Protein AF-A0A2S7KDH0-F1 (afdb_monomer)

Mean predicted aligned error: 4.47 Å

Radius of gyration: 14.48 Å; Cα contacts (8 Å, |Δi|>4): 94; chains: 1; bounding box: 31×35×29 Å

InterPro domains:
  IPR028912 Tox-MPTase4 domain [PF15640] (21-101)

Structure (mmCIF, N/CA/C/O backbone):
data_AF-A0A2S7KDH0-F1
#
_entry.id   AF-A0A2S7KDH0-F1
#
loop_
_atom_site.group_PDB
_atom_site.id
_atom_site.type_symbol
_atom_site.label_atom_id
_atom_site.label_alt_id
_atom_site.label_comp_id
_atom_site.label_asym_id
_atom_site.label_entity_id
_atom_site.label_seq_id
_atom_site.pdbx_PDB_ins_code
_atom_site.Cartn_x
_atom_site.Cartn_y
_atom_site.Cartn_z
_atom_site.occupancy
_atom_site.B_iso_or_equiv
_atom_site.auth_seq_id
_atom_site.auth_comp_id
_atom_site.auth_asym_id
_atom_site.auth_atom_id
_atom_site.pdbx_PDB_model_num
ATOM 1 N N . MET A 1 1 ? 9.395 8.521 -15.029 1.00 44.84 1 MET A N 1
ATOM 2 C CA . MET A 1 1 ? 9.442 7.946 -13.669 1.00 44.84 1 MET A CA 1
ATOM 3 C C . MET A 1 1 ? 9.894 9.068 -12.773 1.00 44.84 1 MET A C 1
ATOM 5 O O . MET A 1 1 ? 11.055 9.453 -12.849 1.00 44.84 1 MET A O 1
ATOM 9 N N . ASP A 1 2 ? 8.962 9.676 -12.052 1.00 53.72 2 ASP A N 1
ATOM 10 C CA . ASP A 1 2 ? 9.211 10.978 -11.443 1.00 53.72 2 ASP A CA 1
ATOM 11 C C . ASP A 1 2 ? 9.954 10.796 -10.122 1.00 53.72 2 ASP A C 1
ATOM 13 O O . ASP A 1 2 ? 9.373 10.560 -9.069 1.00 53.72 2 ASP A O 1
ATOM 17 N N . GLN A 1 3 ? 11.279 10.874 -10.200 1.00 66.06 3 GLN A N 1
ATOM 18 C CA . GLN A 1 3 ? 12.112 11.151 -9.041 1.00 66.06 3 GLN A CA 1
ATOM 19 C C . GLN A 1 3 ? 11.777 12.579 -8.592 1.00 66.06 3 GLN A C 1
ATOM 21 O O . GLN A 1 3 ? 12.073 13.530 -9.317 1.00 66.06 3 GLN A O 1
ATOM 26 N N . PHE A 1 4 ? 11.117 12.738 -7.440 1.00 75.75 4 PHE A N 1
ATOM 27 C CA . PHE A 1 4 ? 10.865 14.065 -6.872 1.00 75.75 4 PHE A CA 1
ATOM 28 C C . PHE A 1 4 ? 12.199 14.804 -6.717 1.00 75.75 4 PHE A C 1
ATOM 30 O O . PHE A 1 4 ? 13.111 14.310 -6.054 1.00 75.75 4 PHE A O 1
ATOM 37 N N . LYS A 1 5 ? 12.327 15.987 -7.320 1.00 81.19 5 LYS A N 1
ATOM 38 C CA . LYS A 1 5 ? 13.576 16.767 -7.329 1.00 81.19 5 LYS A CA 1
ATOM 39 C C . LYS A 1 5 ? 13.762 17.578 -6.052 1.00 81.19 5 LYS A C 1
ATOM 41 O O . LYS A 1 5 ? 14.847 18.095 -5.796 1.00 81.19 5 LYS A O 1
ATOM 46 N N . SER A 1 6 ? 12.707 17.716 -5.250 1.00 83.81 6 SER A N 1
ATOM 47 C CA . SER A 1 6 ? 12.752 18.398 -3.961 1.00 83.81 6 SER A CA 1
ATOM 48 C C . SER A 1 6 ? 11.696 17.869 -2.990 1.00 83.81 6 SER A C 1
ATOM 50 O O . SER A 1 6 ? 10.672 17.309 -3.384 1.00 83.81 6 SER A O 1
ATOM 52 N N . PHE A 1 7 ? 11.906 18.134 -1.699 1.00 79.88 7 PHE A N 1
ATOM 53 C CA . PHE A 1 7 ? 10.895 17.895 -0.667 1.00 79.88 7 PHE A CA 1
ATOM 54 C C . PHE A 1 7 ? 9.590 18.665 -0.943 1.00 79.88 7 PHE A C 1
ATOM 56 O O . PHE A 1 7 ? 8.504 18.161 -0.670 1.00 79.88 7 PHE A O 1
ATOM 63 N N . GLY A 1 8 ? 9.680 19.862 -1.534 1.00 83.94 8 GLY A N 1
ATOM 64 C CA . GLY A 1 8 ? 8.510 20.663 -1.905 1.00 83.94 8 GLY A CA 1
ATOM 65 C C . GLY A 1 8 ? 7.626 19.978 -2.950 1.00 83.94 8 GLY A C 1
ATOM 66 O O . GLY A 1 8 ? 6.407 19.952 -2.788 1.00 83.94 8 GLY A O 1
ATOM 67 N N . GLU A 1 9 ? 8.230 19.366 -3.973 1.00 84.94 9 GLU A N 1
ATOM 68 C CA . GLU A 1 9 ? 7.503 18.602 -4.999 1.00 84.94 9 GLU A CA 1
ATOM 69 C C . GLU A 1 9 ? 6.801 17.379 -4.406 1.00 84.94 9 GLU A C 1
ATOM 71 O O . GLU A 1 9 ? 5.625 17.149 -4.689 1.00 84.94 9 GLU A O 1
ATOM 76 N N . LEU A 1 10 ? 7.489 16.641 -3.529 1.00 82.50 10 LEU A N 1
ATOM 77 C CA . LEU A 1 10 ? 6.900 15.508 -2.819 1.00 82.50 10 LEU A CA 1
ATOM 78 C C . LEU A 1 10 ? 5.677 15.937 -1.994 1.00 82.50 10 LEU A C 1
ATOM 80 O O . LEU A 1 10 ? 4.613 15.324 -2.081 1.00 82.50 10 LEU A O 1
ATOM 84 N N . ILE A 1 11 ? 5.804 17.005 -1.200 1.00 81.44 11 ILE A N 1
ATOM 85 C CA . ILE A 1 11 ? 4.706 17.494 -0.357 1.00 81.44 11 ILE A CA 1
ATOM 86 C C . ILE A 1 11 ? 3.531 17.990 -1.199 1.00 81.44 11 ILE A C 1
ATOM 88 O O . ILE A 1 11 ? 2.380 17.728 -0.841 1.00 81.44 11 ILE A O 1
ATOM 92 N N . LEU A 1 12 ? 3.798 18.685 -2.308 1.00 82.56 12 LEU A N 1
ATOM 93 C CA . LEU A 1 12 ? 2.754 19.123 -3.228 1.00 82.56 12 LEU A CA 1
ATOM 94 C C . LEU A 1 12 ? 1.992 17.914 -3.773 1.00 82.56 12 LEU A C 1
ATOM 96 O O . LEU A 1 12 ? 0.776 17.857 -3.625 1.00 82.56 12 LEU A O 1
ATOM 100 N N . PHE A 1 13 ? 2.703 16.918 -4.300 1.00 82.00 13 PHE A N 1
ATOM 101 C CA . PHE A 1 13 ? 2.116 15.692 -4.834 1.00 82.00 13 PHE A CA 1
ATOM 102 C C . PHE A 1 13 ? 1.274 14.924 -3.798 1.00 82.00 13 PHE A C 1
ATOM 104 O O . PHE A 1 13 ? 0.155 14.493 -4.092 1.00 82.00 13 PHE A O 1
ATOM 111 N N . MET A 1 14 ? 1.766 14.795 -2.562 1.00 80.12 14 MET A N 1
ATOM 112 C CA . MET A 1 14 ? 1.023 14.143 -1.477 1.00 80.12 14 MET A CA 1
ATOM 113 C C . MET A 1 14 ? -0.304 14.860 -1.183 1.00 80.12 14 MET A C 1
ATOM 115 O O . MET A 1 14 ? -1.319 14.201 -0.950 1.00 80.12 14 MET A O 1
ATOM 119 N N . LYS A 1 15 ? -0.318 16.200 -1.243 1.00 79.06 15 LYS A N 1
ATOM 120 C CA . LYS A 1 15 ? -1.490 17.038 -0.935 1.00 79.06 15 LYS A CA 1
ATOM 121 C C . LYS A 1 15 ? -2.479 17.201 -2.091 1.00 79.06 15 LYS A C 1
ATOM 123 O O . LYS A 1 15 ? -3.668 17.334 -1.827 1.00 79.06 15 LYS A O 1
ATOM 128 N N . THR A 1 16 ? -2.010 17.241 -3.338 1.00 78.94 16 THR A N 1
ATOM 129 C CA . THR A 1 16 ? -2.843 17.562 -4.516 1.00 78.94 16 THR A CA 1
ATOM 130 C C . THR A 1 16 ? -3.365 16.338 -5.260 1.00 78.94 16 THR A C 1
ATOM 132 O O . THR A 1 16 ? -4.131 16.473 -6.213 1.00 78.94 16 THR A O 1
ATOM 135 N N . SER A 1 17 ? -2.984 15.134 -4.833 1.00 71.12 17 SER A N 1
ATOM 136 C CA . SER A 1 17 ? -3.593 13.896 -5.320 1.00 71.12 17 SER A CA 1
ATOM 137 C C . SER A 1 17 ? -5.119 13.899 -5.104 1.00 71.12 17 SER A C 1
ATOM 139 O O . SER A 1 17 ? -5.611 14.366 -4.078 1.00 71.12 17 SER A O 1
ATOM 141 N N . LYS A 1 18 ? -5.883 13.370 -6.081 1.00 65.38 18 LYS A N 1
ATOM 142 C CA . LYS A 1 18 ? -7.369 13.356 -6.088 1.00 65.38 18 LYS A CA 1
ATOM 143 C C . LYS A 1 18 ? -7.969 12.852 -4.768 1.00 65.38 18 LYS A C 1
ATOM 145 O O . LYS A 1 18 ? -9.017 13.321 -4.336 1.00 65.38 18 LYS A O 1
ATOM 150 N N . THR A 1 19 ? -7.286 11.910 -4.128 1.00 65.44 19 THR A N 1
ATOM 151 C CA . THR A 1 19 ? -7.467 11.586 -2.716 1.00 65.44 19 THR A CA 1
ATOM 152 C C . THR A 1 19 ? -6.125 11.824 -2.038 1.00 65.44 19 THR A C 1
ATOM 154 O O . THR A 1 19 ? -5.169 11.154 -2.441 1.00 65.44 19 THR A O 1
ATOM 157 N N . PRO A 1 20 ? -6.039 12.736 -1.050 1.00 70.38 20 PRO A N 1
ATOM 158 C CA . PRO A 1 20 ? -4.798 12.998 -0.339 1.00 70.38 20 PRO A CA 1
ATOM 159 C C . PRO A 1 20 ? -4.166 11.698 0.144 1.00 70.38 20 PRO A C 1
ATOM 161 O O . PRO A 1 20 ? -4.824 10.866 0.776 1.00 70.38 20 PRO A O 1
ATOM 164 N N . LYS A 1 21 ? -2.887 11.512 -0.173 1.00 75.75 21 LYS A N 1
ATOM 165 C CA . LYS A 1 21 ? -2.161 10.304 0.212 1.00 75.75 21 LYS A CA 1
ATOM 166 C C . LYS A 1 21 ? -1.887 10.325 1.712 1.00 75.75 21 LYS A C 1
ATOM 168 O O . LYS A 1 21 ? -1.298 11.270 2.234 1.00 75.75 21 LYS A O 1
ATOM 173 N N . VAL A 1 22 ? -2.304 9.265 2.398 1.00 83.69 22 VAL A N 1
ATOM 174 C CA . VAL A 1 22 ? -2.034 9.061 3.832 1.00 83.69 22 VAL A CA 1
ATOM 175 C C . VAL A 1 22 ? -0.704 8.337 4.081 1.00 83.69 22 VAL A C 1
ATOM 177 O O . VAL A 1 22 ? -0.125 8.494 5.153 1.00 83.69 22 VAL A O 1
ATOM 180 N N . GLY A 1 23 ? -0.192 7.642 3.061 1.00 89.50 23 GLY A N 1
ATOM 181 C CA . GLY A 1 23 ? 1.117 6.996 2.986 1.00 89.50 23 GLY A CA 1
ATOM 182 C C . GLY A 1 23 ? 1.546 6.816 1.522 1.00 89.50 23 GLY A C 1
ATOM 183 O O . GLY A 1 23 ? 0.756 7.067 0.600 1.00 89.50 23 GLY A O 1
ATOM 184 N N . MET A 1 24 ? 2.818 6.475 1.305 1.00 90.69 24 MET A N 1
ATOM 185 C CA . MET A 1 24 ? 3.338 6.059 0.002 1.00 90.69 24 MET A CA 1
ATOM 186 C C . MET A 1 24 ? 4.631 5.248 0.131 1.00 90.69 24 MET A C 1
ATOM 188 O O . MET A 1 24 ? 5.599 5.722 0.719 1.00 90.69 24 MET A O 1
ATOM 192 N N . PHE A 1 25 ? 4.704 4.115 -0.559 1.00 93.56 25 PHE A N 1
ATOM 193 C CA . PHE A 1 25 ? 5.951 3.516 -1.022 1.00 93.56 25 PHE A CA 1
ATOM 194 C C . PHE A 1 25 ? 6.268 3.940 -2.463 1.00 93.56 25 PHE A C 1
ATOM 196 O O . PHE A 1 25 ? 5.451 3.781 -3.376 1.00 93.56 25 PHE A O 1
ATOM 203 N N . HIS A 1 26 ? 7.475 4.456 -2.687 1.00 89.38 26 HIS A N 1
ATOM 204 C CA . HIS A 1 26 ? 7.960 4.855 -4.003 1.00 89.38 26 HIS A CA 1
ATOM 205 C C . HIS A 1 26 ? 9.065 3.908 -4.486 1.00 89.38 26 HIS A C 1
ATOM 207 O O . HIS A 1 26 ? 10.215 4.027 -4.076 1.00 89.38 26 HIS A O 1
ATOM 213 N N . ALA A 1 27 ? 8.730 2.990 -5.399 1.00 88.56 27 ALA A N 1
ATOM 214 C CA . ALA A 1 27 ? 9.646 1.940 -5.861 1.00 88.56 27 ALA A CA 1
ATOM 215 C C . ALA A 1 27 ? 10.940 2.476 -6.503 1.00 88.56 27 ALA A C 1
ATOM 217 O O . ALA A 1 27 ? 12.005 1.914 -6.283 1.00 88.56 27 ALA A O 1
ATOM 218 N N . GLY A 1 28 ? 10.871 3.588 -7.246 1.00 85.62 28 GLY A N 1
ATOM 219 C CA . GLY A 1 28 ? 12.044 4.150 -7.927 1.00 85.62 28 GLY A CA 1
ATOM 220 C C . GLY A 1 28 ? 13.075 4.787 -6.988 1.00 85.62 28 GLY A C 1
ATOM 221 O O . GLY A 1 28 ? 14.232 4.929 -7.363 1.00 85.62 28 GLY A O 1
ATOM 222 N N . THR A 1 29 ? 12.671 5.177 -5.776 1.00 85.44 29 THR A N 1
ATOM 223 C CA . THR A 1 29 ? 13.586 5.695 -4.738 1.00 85.44 29 THR A CA 1
ATOM 224 C C . THR A 1 29 ? 13.693 4.760 -3.537 1.00 85.44 29 THR A C 1
ATOM 226 O O . THR A 1 29 ? 14.474 5.030 -2.631 1.00 85.44 29 THR A O 1
ATOM 229 N N . GLN A 1 30 ? 12.910 3.677 -3.523 1.00 88.62 30 GLN A N 1
ATOM 230 C CA . GLN A 1 30 ? 12.769 2.717 -2.426 1.00 88.62 30 GLN A CA 1
ATOM 231 C C . GLN A 1 30 ? 12.446 3.383 -1.079 1.00 88.62 30 GLN A C 1
ATOM 233 O O . GLN A 1 30 ? 12.867 2.938 -0.016 1.00 88.62 30 GLN A O 1
ATOM 238 N N . GLN A 1 31 ? 11.686 4.479 -1.121 1.00 89.94 31 GLN A N 1
ATOM 239 C CA . GLN A 1 31 ? 11.328 5.253 0.062 1.00 89.94 31 GLN A CA 1
ATOM 240 C C . GLN A 1 31 ? 9.897 4.969 0.492 1.00 89.94 31 GLN A C 1
ATOM 242 O O . GLN A 1 31 ? 8.980 4.951 -0.330 1.00 89.94 31 GLN A O 1
ATOM 247 N N . MET A 1 32 ? 9.714 4.828 1.801 1.00 91.31 32 MET A N 1
ATOM 248 C CA . MET A 1 32 ? 8.412 4.865 2.451 1.00 91.31 32 MET A CA 1
ATOM 249 C C . MET A 1 32 ? 8.194 6.249 3.067 1.00 91.31 32 MET A C 1
ATOM 251 O O . MET A 1 32 ? 9.055 6.776 3.769 1.00 91.31 32 MET A O 1
ATOM 255 N N . ILE A 1 33 ? 7.038 6.840 2.792 1.00 90.31 33 ILE A N 1
ATOM 256 C CA . ILE A 1 33 ? 6.688 8.214 3.137 1.00 90.31 33 ILE A CA 1
ATOM 257 C C . ILE A 1 33 ? 5.395 8.157 3.934 1.00 90.31 33 ILE A C 1
ATOM 259 O O . ILE A 1 33 ? 4.343 7.799 3.406 1.00 90.31 33 ILE A O 1
ATOM 263 N N . LEU A 1 34 ? 5.480 8.507 5.213 1.00 90.31 34 LEU A N 1
ATOM 264 C CA . LEU A 1 34 ? 4.360 8.469 6.147 1.00 90.31 34 LEU A CA 1
ATOM 265 C C . LEU A 1 34 ? 4.059 9.878 6.649 1.00 90.31 34 LEU A C 1
ATOM 267 O O . LEU A 1 34 ? 4.963 10.697 6.835 1.00 90.31 34 LEU A O 1
ATOM 271 N N . ASN A 1 35 ? 2.782 10.173 6.875 1.00 85.38 35 ASN A N 1
ATOM 272 C CA . ASN A 1 35 ? 2.401 11.424 7.517 1.00 85.38 35 ASN A CA 1
ATOM 273 C C . ASN A 1 35 ? 2.632 11.350 9.045 1.00 85.38 35 ASN A C 1
ATOM 275 O O . ASN A 1 35 ? 2.761 10.273 9.624 1.00 85.38 35 ASN A O 1
ATOM 279 N N . LYS A 1 36 ? 2.667 12.507 9.722 1.00 86.00 36 LYS A N 1
ATOM 280 C CA . LYS A 1 36 ? 2.878 12.579 11.183 1.00 86.00 36 LYS A CA 1
ATOM 281 C C . LYS A 1 36 ? 1.817 11.810 11.989 1.00 86.00 36 LYS A C 1
ATOM 283 O O . LYS A 1 36 ? 2.109 11.348 13.084 1.00 86.00 36 LYS A O 1
ATOM 288 N N . ASN A 1 37 ? 0.603 11.693 11.457 1.00 87.06 37 ASN A N 1
ATOM 289 C CA . ASN A 1 37 ? -0.544 11.081 12.127 1.00 87.06 37 ASN A CA 1
ATOM 290 C C . ASN A 1 37 ? -0.851 9.692 11.541 1.00 87.06 37 ASN A C 1
ATOM 292 O O . ASN A 1 37 ? -2.013 9.291 11.472 1.00 87.06 37 ASN A O 1
ATOM 296 N N . CYS A 1 38 ? 0.175 9.001 11.038 1.00 90.31 38 CYS A N 1
ATOM 297 C CA . CYS A 1 38 ? 0.005 7.754 10.312 1.00 90.31 38 CYS A CA 1
ATOM 298 C C . CYS A 1 38 ? -0.498 6.681 11.273 1.00 90.31 38 CYS A C 1
ATOM 300 O O . CYS A 1 38 ? 0.063 6.502 12.353 1.00 90.31 38 CYS A O 1
ATOM 302 N N . THR A 1 39 ? -1.538 5.950 10.877 1.00 93.94 39 THR A N 1
ATOM 303 C CA . THR A 1 39 ? -1.984 4.780 11.633 1.00 93.94 39 THR A CA 1
ATOM 304 C C . THR A 1 39 ? -1.050 3.600 11.373 1.00 93.94 39 THR A C 1
ATOM 306 O O . THR A 1 39 ? -0.376 3.535 10.339 1.00 93.94 39 THR A O 1
ATOM 309 N N . GLU A 1 40 ? -1.019 2.641 12.297 1.00 96.38 40 GLU A N 1
ATOM 310 C CA . GLU A 1 40 ? -0.171 1.450 12.163 1.00 96.38 40 GLU A CA 1
ATOM 311 C C . GLU A 1 40 ? -0.526 0.631 10.917 1.00 96.38 40 GLU A C 1
ATOM 313 O O . GLU A 1 40 ? 0.372 0.163 10.219 1.00 96.38 40 GLU A O 1
ATOM 318 N N . ILE A 1 41 ? -1.815 0.515 10.577 1.00 96.88 41 ILE A N 1
ATOM 319 C CA . ILE A 1 41 ? -2.242 -0.209 9.374 1.00 96.88 41 ILE A CA 1
ATOM 320 C C . ILE A 1 41 ? -1.785 0.475 8.075 1.00 96.88 41 ILE A C 1
ATOM 322 O O . ILE A 1 41 ? -1.471 -0.220 7.111 1.00 96.88 41 ILE A O 1
ATOM 326 N N . VAL A 1 42 ? -1.682 1.811 8.035 1.00 95.56 42 VAL A N 1
ATOM 327 C CA . VAL A 1 42 ? -1.138 2.532 6.867 1.00 95.56 42 VAL A CA 1
ATOM 328 C C . VAL A 1 42 ? 0.372 2.320 6.766 1.00 95.56 42 VAL A C 1
ATOM 330 O O . VAL A 1 42 ? 0.874 2.022 5.688 1.00 95.56 42 VAL A O 1
ATOM 333 N N . ALA A 1 43 ? 1.103 2.384 7.881 1.00 96.44 43 ALA A N 1
ATOM 334 C CA . ALA A 1 43 ? 2.532 2.066 7.874 1.00 96.44 43 ALA A CA 1
ATOM 335 C C . ALA A 1 43 ? 2.779 0.614 7.425 1.00 96.44 43 ALA A C 1
ATOM 337 O O . ALA A 1 43 ? 3.661 0.346 6.610 1.00 96.44 43 ALA A O 1
ATOM 338 N N . PHE A 1 44 ? 1.952 -0.321 7.900 1.00 97.94 44 PHE A N 1
ATOM 339 C CA . PHE A 1 44 ? 1.985 -1.717 7.476 1.00 97.94 44 PHE A CA 1
ATOM 340 C C . PHE A 1 44 ? 1.650 -1.882 5.987 1.00 97.94 44 PHE A C 1
ATOM 342 O O . PHE A 1 44 ? 2.289 -2.687 5.310 1.00 97.94 44 PHE A O 1
ATOM 349 N N . HIS A 1 45 ? 0.688 -1.118 5.463 1.00 97.69 45 HIS A N 1
ATOM 350 C CA . HIS A 1 45 ? 0.329 -1.110 4.045 1.00 97.69 45 HIS A CA 1
ATOM 351 C C . HIS A 1 45 ? 1.535 -0.752 3.167 1.00 97.69 45 HIS A C 1
ATOM 353 O O . HIS A 1 45 ? 1.899 -1.517 2.273 1.00 97.69 45 HIS A O 1
ATOM 359 N N . GLU A 1 46 ? 2.206 0.363 3.459 1.00 97.38 46 GLU A N 1
ATOM 360 C CA . GLU A 1 46 ? 3.370 0.786 2.673 1.00 97.38 46 GLU A CA 1
ATOM 361 C C . GLU A 1 46 ? 4.565 -0.164 2.847 1.00 97.38 46 GLU A C 1
ATOM 363 O O . GLU A 1 46 ? 5.283 -0.448 1.886 1.00 97.38 46 GLU A O 1
ATOM 368 N N . LEU A 1 47 ? 4.739 -0.746 4.039 1.00 97.44 47 LEU A N 1
ATOM 369 C CA . LEU A 1 47 ? 5.737 -1.792 4.269 1.00 97.44 47 LEU A CA 1
ATOM 370 C C . LEU A 1 47 ? 5.453 -3.050 3.433 1.00 97.44 47 LEU A C 1
ATOM 372 O O . LEU A 1 47 ? 6.384 -3.688 2.948 1.00 97.44 47 LEU A O 1
ATOM 376 N N . CYS A 1 48 ? 4.184 -3.406 3.220 1.00 98.12 48 CYS A N 1
ATOM 377 C CA . CYS A 1 48 ? 3.821 -4.518 2.343 1.00 98.12 48 CYS A CA 1
ATOM 378 C C . CYS A 1 48 ? 4.182 -4.234 0.882 1.00 98.12 48 CYS A C 1
ATOM 380 O O . CYS A 1 48 ? 4.588 -5.155 0.177 1.00 98.12 48 CYS A O 1
ATOM 382 N N . HIS A 1 49 ? 4.080 -2.984 0.424 1.00 98.06 49 HIS A N 1
ATOM 383 C CA . HIS A 1 49 ? 4.564 -2.605 -0.903 1.00 98.06 49 HIS A CA 1
ATOM 384 C C . H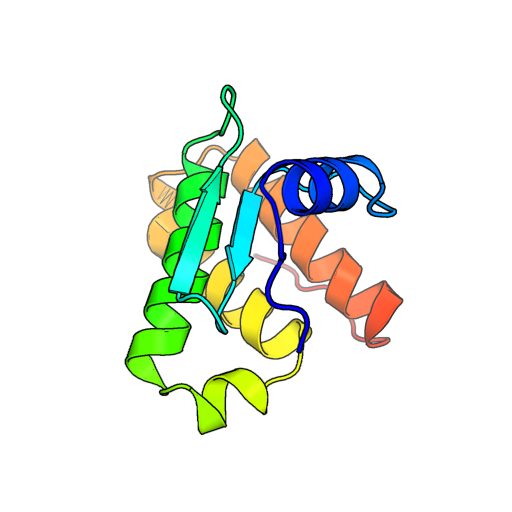IS A 1 49 ? 6.082 -2.748 -1.033 1.00 98.06 49 HIS A C 1
ATOM 386 O O . HIS A 1 49 ? 6.541 -3.315 -2.025 1.00 98.06 49 HIS A O 1
ATOM 392 N N . LEU A 1 50 ? 6.843 -2.302 -0.027 1.00 97.31 50 LEU A N 1
ATOM 393 C CA . LEU A 1 50 ? 8.292 -2.514 0.017 1.00 97.31 50 LEU A CA 1
ATOM 394 C C . LEU A 1 50 ? 8.630 -4.009 -0.006 1.00 97.31 50 LEU A C 1
ATOM 396 O O . LEU A 1 50 ? 9.401 -4.449 -0.851 1.00 97.31 50 LEU A O 1
ATOM 400 N N . LYS A 1 51 ? 7.992 -4.808 0.853 1.00 97.81 51 LYS A N 1
ATOM 401 C CA . LYS A 1 51 ? 8.213 -6.257 0.901 1.00 97.81 51 LYS A CA 1
ATOM 402 C C . LYS A 1 51 ? 7.905 -6.929 -0.439 1.00 97.81 51 LYS A C 1
ATOM 404 O O . LYS A 1 51 ? 8.686 -7.746 -0.907 1.00 97.81 51 LYS A O 1
ATOM 409 N N . HIS A 1 52 ? 6.795 -6.568 -1.082 1.00 98.31 52 HIS A N 1
ATOM 410 C CA . HIS A 1 52 ? 6.452 -7.102 -2.398 1.00 98.31 52 HIS A CA 1
ATOM 411 C C . HIS A 1 52 ? 7.512 -6.741 -3.444 1.00 98.31 52 HIS A C 1
ATOM 413 O O . HIS A 1 52 ? 7.887 -7.588 -4.249 1.00 98.31 52 HIS A O 1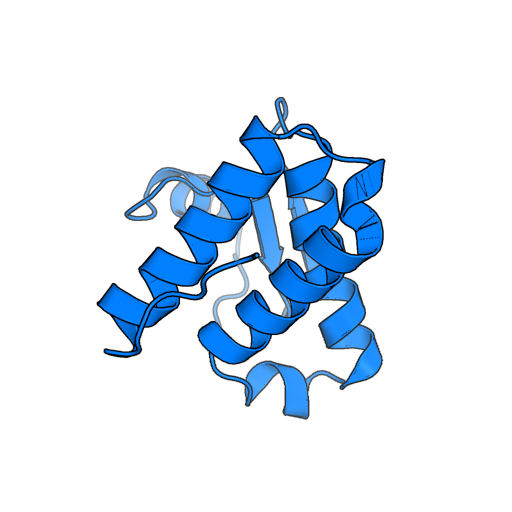
ATOM 419 N N . PHE A 1 53 ? 8.008 -5.500 -3.421 1.00 97.56 53 PHE A N 1
ATOM 420 C CA . PHE A 1 53 ? 9.094 -5.050 -4.288 1.00 97.56 53 PHE A CA 1
ATOM 421 C C . PHE A 1 53 ? 10.378 -5.859 -4.066 1.00 97.56 53 PHE A C 1
ATOM 423 O O . PHE A 1 53 ? 10.980 -6.301 -5.040 1.00 97.56 53 PHE A O 1
ATOM 430 N N . GLU A 1 54 ? 10.766 -6.105 -2.813 1.00 97.12 54 GLU A N 1
ATOM 431 C CA . GLU A 1 54 ? 11.936 -6.927 -2.479 1.00 97.12 54 GLU A CA 1
ATOM 432 C C . GLU A 1 54 ? 11.768 -8.390 -2.914 1.00 97.12 54 GLU A C 1
ATOM 434 O O . GLU A 1 54 ? 12.710 -8.992 -3.423 1.00 97.12 54 GLU A O 1
ATOM 439 N N . GLU A 1 55 ? 10.568 -8.959 -2.763 1.00 97.94 55 GLU A N 1
ATOM 440 C CA . GLU A 1 55 ? 10.276 -10.353 -3.119 1.00 97.94 55 GLU A CA 1
ATOM 441 C C . GLU A 1 55 ? 10.329 -10.617 -4.629 1.00 97.94 55 GLU A C 1
ATOM 443 O O . GLU A 1 55 ? 10.756 -11.691 -5.053 1.00 97.94 55 GLU A O 1
A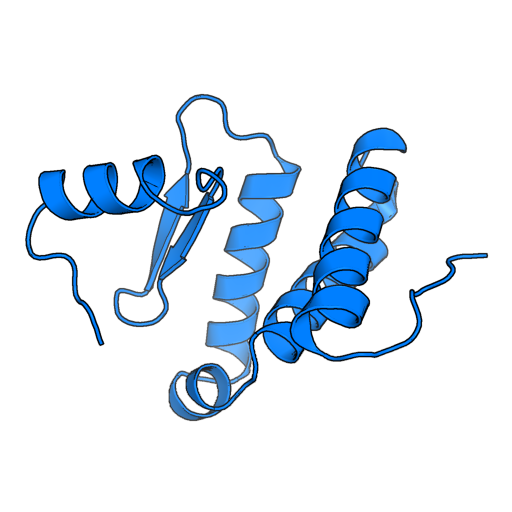TOM 448 N N . VAL A 1 56 ? 9.865 -9.667 -5.445 1.00 97.75 56 VAL A N 1
ATOM 449 C CA . VAL A 1 56 ? 9.705 -9.864 -6.899 1.00 97.75 56 VAL A CA 1
ATOM 450 C C . VAL A 1 56 ? 10.760 -9.134 -7.730 1.00 97.75 56 VAL A C 1
ATOM 452 O O . VAL A 1 56 ? 10.928 -9.426 -8.914 1.00 97.75 56 VAL A O 1
ATOM 455 N N . GLY A 1 57 ? 11.484 -8.199 -7.118 1.00 96.31 57 GLY A N 1
ATOM 456 C CA . GLY A 1 57 ? 12.448 -7.337 -7.783 1.00 96.31 57 GLY A CA 1
ATOM 457 C C . GLY A 1 57 ? 11.802 -6.223 -8.611 1.00 96.31 57 GLY A C 1
ATOM 458 O O . GLY A 1 57 ? 10.618 -6.243 -8.956 1.00 96.31 57 GLY A O 1
ATOM 459 N N . GLU A 1 58 ? 12.619 -5.232 -8.964 1.00 93.88 58 GLU A N 1
ATOM 460 C CA . GLU A 1 58 ? 12.170 -3.992 -9.603 1.00 93.88 58 GLU A CA 1
ATOM 461 C C . GLU A 1 58 ? 11.414 -4.217 -10.918 1.00 93.88 58 GLU A C 1
ATOM 463 O O . GLU A 1 58 ? 10.325 -3.671 -11.098 1.00 93.88 58 GLU A O 1
ATOM 468 N N . ILE A 1 59 ? 11.965 -5.035 -11.822 1.00 94.69 59 ILE A N 1
ATOM 469 C CA . ILE A 1 59 ? 11.406 -5.240 -13.167 1.00 94.69 59 ILE A CA 1
ATOM 470 C C . ILE A 1 59 ? 9.995 -5.833 -13.078 1.00 94.69 59 ILE A C 1
ATOM 472 O O . ILE A 1 59 ? 9.062 -5.321 -13.701 1.00 94.69 59 ILE A O 1
ATOM 476 N N . ALA A 1 60 ? 9.816 -6.884 -12.272 1.00 97.00 60 ALA A N 1
ATOM 477 C CA . ALA A 1 60 ? 8.510 -7.507 -12.093 1.00 97.00 60 ALA A CA 1
ATOM 478 C C . ALA A 1 60 ? 7.544 -6.563 -11.367 1.00 97.00 60 ALA A C 1
ATOM 480 O O . ALA A 1 60 ? 6.404 -6.391 -11.801 1.00 97.00 60 ALA A O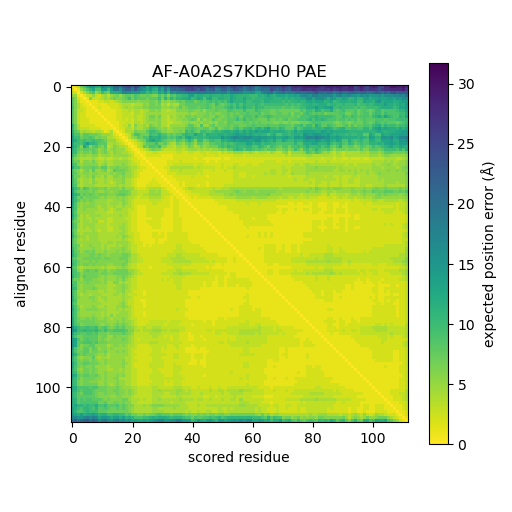 1
ATOM 481 N N . TYR A 1 61 ? 8.012 -5.888 -10.311 1.00 96.94 61 TYR A N 1
ATOM 482 C CA . TYR A 1 61 ? 7.181 -4.966 -9.546 1.00 96.94 61 TYR A CA 1
ATOM 483 C C . TYR A 1 61 ? 6.657 -3.823 -10.417 1.00 96.94 61 TYR A C 1
ATOM 485 O O . TYR A 1 61 ? 5.484 -3.462 -10.338 1.00 96.94 61 TYR A O 1
ATOM 493 N N . GLN A 1 62 ? 7.493 -3.251 -11.284 1.00 93.50 62 GLN A N 1
ATOM 494 C CA . GLN A 1 62 ? 7.067 -2.209 -12.218 1.00 93.50 62 GLN A CA 1
ATOM 495 C C . GLN A 1 62 ? 6.034 -2.727 -13.226 1.00 93.50 62 GLN A C 1
ATOM 497 O O . GLN A 1 62 ? 5.078 -2.006 -13.512 1.00 93.50 62 GLN A O 1
ATOM 502 N N . GLY A 1 63 ? 6.175 -3.974 -13.687 1.00 95.31 63 GLY A N 1
ATOM 503 C CA . GLY A 1 63 ? 5.243 -4.623 -14.613 1.00 95.31 63 GLY A CA 1
ATOM 504 C C . GLY A 1 63 ? 3.864 -4.942 -14.023 1.00 95.31 63 GLY A C 1
ATOM 505 O O . GLY A 1 63 ? 2.897 -5.062 -14.774 1.00 95.31 63 GLY A O 1
ATOM 506 N N . PHE A 1 64 ? 3.735 -5.046 -12.697 1.00 96.81 64 PHE A N 1
ATOM 507 C CA . PHE A 1 64 ? 2.441 -5.300 -12.062 1.00 96.81 64 PHE A CA 1
ATOM 508 C C . PHE A 1 64 ? 1.481 -4.119 -12.166 1.00 96.81 64 PHE A C 1
ATOM 510 O O . PHE A 1 64 ? 1.852 -2.952 -11.974 1.00 96.81 64 PHE A O 1
ATOM 517 N N . SER A 1 65 ? 0.204 -4.435 -12.375 1.00 96.44 65 SER A N 1
ATOM 518 C CA . SER A 1 65 ? -0.849 -3.430 -12.353 1.00 96.44 65 SER A CA 1
ATOM 519 C C . SER A 1 65 ? -1.048 -2.878 -10.935 1.00 96.44 65 SER A C 1
ATOM 521 O O . SER A 1 65 ? -0.594 -3.460 -9.943 1.00 96.44 65 SER A O 1
ATOM 523 N N . ARG A 1 66 ? -1.746 -1.742 -10.812 1.00 94.94 66 ARG A N 1
ATOM 524 C CA . ARG A 1 66 ? -2.114 -1.206 -9.496 1.00 94.94 66 ARG A CA 1
ATOM 525 C C . ARG A 1 66 ? -2.915 -2.230 -8.694 1.00 94.94 66 ARG A C 1
ATOM 527 O O . ARG A 1 66 ? -2.595 -2.456 -7.533 1.00 94.94 6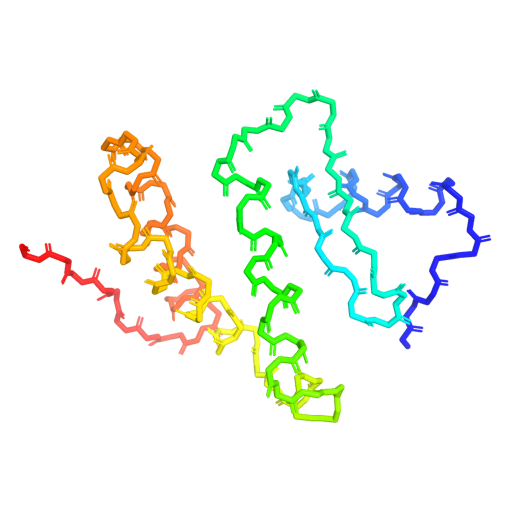6 ARG A O 1
ATOM 534 N N . LEU A 1 67 ? -3.902 -2.879 -9.313 1.00 97.12 67 LEU A N 1
ATOM 535 C CA . LEU A 1 67 ? -4.707 -3.893 -8.637 1.00 97.12 67 LEU A CA 1
ATOM 536 C C . LEU A 1 67 ? -3.859 -5.058 -8.124 1.00 97.12 67 LEU A C 1
ATOM 538 O O . LEU A 1 67 ? -4.099 -5.504 -7.010 1.00 97.12 67 LEU A O 1
ATOM 542 N N . ASP A 1 68 ? -2.862 -5.531 -8.872 1.00 97.88 68 ASP A N 1
ATOM 543 C CA . ASP A 1 68 ? -2.014 -6.647 -8.424 1.00 97.88 68 ASP A CA 1
ATOM 544 C C . ASP A 1 68 ? -1.219 -6.281 -7.167 1.00 97.88 68 ASP A C 1
ATOM 546 O O . ASP A 1 68 ? -1.190 -7.036 -6.190 1.00 97.88 68 ASP A O 1
ATOM 550 N N . LYS A 1 69 ? -0.628 -5.080 -7.165 1.00 97.94 69 LYS A N 1
ATOM 551 C CA . LYS A 1 69 ? 0.112 -4.532 -6.021 1.00 97.94 69 LYS A CA 1
ATOM 552 C C . LYS A 1 69 ? -0.790 -4.386 -4.797 1.00 97.94 69 LYS A C 1
ATOM 554 O O . LYS A 1 69 ? -0.430 -4.817 -3.709 1.00 97.94 69 LYS A O 1
ATOM 559 N N . GLU A 1 70 ? -1.978 -3.830 -4.982 1.00 97.81 70 GLU A N 1
ATOM 560 C CA . GLU A 1 70 ? -2.933 -3.555 -3.903 1.00 97.81 70 GLU A CA 1
ATOM 561 C C . GLU A 1 70 ? -3.600 -4.839 -3.380 1.00 97.81 70 GLU A C 1
ATOM 563 O O . GLU A 1 70 ? -3.824 -4.996 -2.180 1.00 97.81 70 GLU A O 1
ATOM 568 N N . MET A 1 71 ? -3.845 -5.822 -4.254 1.00 98.12 71 MET A N 1
ATOM 569 C CA . MET A 1 71 ? -4.311 -7.156 -3.866 1.00 98.12 71 MET A CA 1
ATOM 570 C C . MET A 1 71 ? -3.274 -7.889 -3.015 1.00 98.12 71 MET A C 1
ATOM 572 O O . MET A 1 71 ? -3.662 -8.606 -2.090 1.00 98.12 71 MET A O 1
ATOM 576 N N . TYR A 1 72 ? -1.978 -7.738 -3.312 1.00 98.56 72 TYR A N 1
ATOM 577 C CA . TYR A 1 72 ? -0.918 -8.267 -2.454 1.00 98.56 72 TYR A CA 1
ATOM 578 C C . TYR A 1 72 ? -1.020 -7.659 -1.052 1.00 98.56 72 TYR A C 1
ATOM 580 O O . TYR A 1 72 ? -1.118 -8.400 -0.073 1.00 98.56 72 TYR A O 1
ATOM 588 N N . VAL A 1 73 ? -1.078 -6.327 -0.950 1.00 98.38 73 VAL A N 1
ATOM 589 C CA . VAL A 1 73 ? -1.146 -5.634 0.345 1.00 98.38 73 VAL A CA 1
ATOM 590 C C . VAL A 1 73 ? -2.392 -6.033 1.134 1.00 98.38 73 VAL A C 1
ATOM 592 O O . VAL A 1 73 ? -2.293 -6.411 2.301 1.00 98.38 73 VAL A O 1
ATOM 595 N N . TRP A 1 74 ? -3.563 -6.044 0.494 1.00 98.25 74 TRP A N 1
ATOM 596 C CA . TRP A 1 74 ? -4.809 -6.459 1.137 1.00 98.25 74 TRP A CA 1
ATOM 597 C C . TRP A 1 74 ? -4.740 -7.898 1.679 1.00 98.25 74 TRP A C 1
ATOM 599 O O . TRP A 1 74 ? -5.178 -8.158 2.802 1.00 98.25 74 TRP A O 1
ATOM 609 N N . LYS A 1 75 ? -4.126 -8.836 0.941 1.00 98.31 75 LYS A N 1
ATOM 610 C CA . LYS A 1 75 ? -3.911 -10.213 1.425 1.00 98.31 75 LYS A CA 1
ATOM 611 C C . LYS A 1 75 ? -3.022 -10.254 2.672 1.00 98.31 75 LYS A C 1
ATOM 613 O O . LYS A 1 75 ? -3.305 -11.043 3.572 1.00 98.31 75 LYS A O 1
ATOM 618 N N . GLN A 1 76 ? -1.986 -9.414 2.750 1.00 98.50 76 GLN A N 1
ATOM 619 C CA . GLN A 1 76 ? -1.126 -9.319 3.938 1.00 98.50 76 GLN A CA 1
ATOM 620 C C . GLN A 1 76 ? -1.866 -8.717 5.141 1.00 98.50 76 GLN A C 1
ATOM 622 O O . GLN A 1 76 ? -1.707 -9.188 6.268 1.00 98.50 76 GLN A O 1
ATOM 627 N N . ILE A 1 77 ? -2.721 -7.715 4.915 1.00 98.19 77 ILE A N 1
ATOM 628 C CA . ILE A 1 77 ? -3.585 -7.151 5.961 1.00 98.19 77 ILE A CA 1
ATOM 629 C C . ILE A 1 77 ? -4.531 -8.236 6.492 1.00 98.19 77 ILE A C 1
ATOM 631 O O . ILE A 1 77 ? -4.605 -8.451 7.703 1.00 98.19 77 ILE A O 1
ATOM 635 N N . LEU A 1 78 ? -5.193 -8.979 5.600 1.00 97.25 78 LEU A N 1
ATOM 636 C CA . LEU A 1 78 ? -6.143 -10.031 5.965 1.00 97.25 78 LEU A CA 1
ATOM 637 C C . LEU A 1 78 ? -5.482 -11.227 6.674 1.00 97.25 78 LEU A C 1
ATOM 639 O O . LEU A 1 78 ? -6.057 -11.793 7.612 1.00 97.25 78 LEU A O 1
ATOM 643 N N . SER A 1 79 ? -4.272 -11.618 6.264 1.00 97.56 79 SER A N 1
ATOM 644 C CA . SER A 1 79 ? -3.508 -12.673 6.943 1.00 97.56 79 SER A CA 1
ATOM 645 C C . SER A 1 79 ? -3.104 -12.259 8.363 1.00 97.56 79 SER A C 1
ATOM 647 O O . SER A 1 79 ? -3.060 -13.101 9.257 1.00 97.56 79 SER A O 1
ATOM 649 N N . ASN A 1 80 ? -2.925 -10.955 8.598 1.00 97.50 80 ASN A N 1
ATOM 650 C CA . ASN A 1 80 ? -2.613 -10.354 9.895 1.00 97.50 80 ASN A CA 1
ATOM 651 C C . ASN A 1 80 ? -3.847 -9.799 10.632 1.00 97.50 80 ASN A C 1
ATOM 653 O O . ASN A 1 80 ? -3.690 -9.027 11.575 1.00 97.50 80 ASN A O 1
ATOM 657 N N . ARG A 1 81 ? -5.071 -10.205 10.262 1.00 95.56 81 ARG A N 1
ATOM 658 C CA . ARG A 1 81 ? -6.331 -9.624 10.775 1.00 95.56 81 ARG A CA 1
ATOM 659 C C . ARG A 1 81 ? -6.477 -9.544 12.297 1.00 95.56 81 ARG A C 1
ATOM 661 O O . ARG A 1 81 ? -7.228 -8.709 12.773 1.00 95.56 81 ARG A O 1
ATOM 668 N N . GLY A 1 82 ? -5.772 -10.384 13.058 1.00 97.00 82 GLY A N 1
ATOM 669 C CA . GLY A 1 82 ? -5.774 -10.325 14.525 1.00 97.00 82 GLY A CA 1
ATOM 670 C C . GLY A 1 82 ? -5.120 -9.068 15.114 1.00 97.00 82 GLY A C 1
ATOM 671 O O . GLY A 1 82 ? -5.327 -8.790 16.289 1.00 97.00 82 GLY A O 1
ATOM 672 N N . LYS A 1 83 ? -4.350 -8.314 14.318 1.00 97.06 83 LYS A N 1
ATOM 673 C CA . LYS A 1 83 ? -3.707 -7.052 14.722 1.00 97.06 83 LYS A CA 1
ATOM 674 C C . LYS A 1 83 ? -4.595 -5.825 14.508 1.00 97.06 83 LYS A C 1
ATOM 676 O O . LYS A 1 83 ? -4.279 -4.763 15.024 1.00 97.06 83 LYS A O 1
ATOM 681 N N . TRP A 1 84 ? -5.671 -5.963 13.735 1.00 97.25 84 TRP A N 1
ATOM 682 C CA . TRP A 1 84 ? -6.440 -4.835 13.217 1.00 97.25 84 TRP A CA 1
ATOM 683 C C . TRP A 1 84 ? -7.841 -4.803 13.811 1.00 97.25 84 TRP A C 1
ATOM 685 O O . TRP A 1 84 ? -8.470 -5.836 14.060 1.00 97.25 84 TRP A O 1
ATOM 695 N N . THR A 1 85 ? -8.368 -3.600 13.996 1.00 97.50 85 THR A N 1
ATOM 696 C CA . THR A 1 85 ? -9.762 -3.417 14.387 1.00 97.50 85 THR A CA 1
ATOM 697 C C . THR A 1 85 ? -10.706 -3.806 13.246 1.00 97.50 85 THR A C 1
ATOM 699 O O . THR A 1 85 ? -10.349 -3.822 12.066 1.00 97.50 85 THR A O 1
ATOM 702 N N . LYS A 1 86 ? -11.973 -4.076 13.580 1.00 96.06 86 LYS A N 1
ATOM 703 C CA . LYS A 1 86 ? -13.007 -4.345 12.566 1.00 96.06 86 LYS A CA 1
ATOM 704 C C . LYS A 1 86 ? -13.194 -3.175 11.594 1.00 96.06 86 LYS A C 1
ATOM 706 O O . LYS A 1 86 ? -13.464 -3.418 10.423 1.00 96.06 86 LYS A O 1
ATOM 711 N N . ALA A 1 87 ? -13.062 -1.939 12.080 1.00 96.12 87 ALA A N 1
ATOM 712 C CA . ALA A 1 87 ? -13.177 -0.741 11.253 1.00 96.12 87 ALA A CA 1
ATOM 713 C C . ALA A 1 87 ? -12.030 -0.668 10.237 1.00 96.12 87 ALA A C 1
ATOM 715 O O . ALA A 1 87 ? -12.288 -0.554 9.048 1.00 96.12 87 ALA A O 1
ATOM 716 N N . GLU A 1 88 ? -10.786 -0.873 10.674 1.00 96.75 88 GLU A N 1
ATOM 717 C CA . GLU A 1 88 ? -9.618 -0.880 9.784 1.00 96.75 88 GLU A CA 1
ATOM 718 C C . GLU A 1 88 ? -9.679 -1.997 8.732 1.00 96.75 88 GLU A C 1
ATOM 720 O O . GLU A 1 88 ? -9.350 -1.785 7.565 1.00 96.75 88 GLU A O 1
ATOM 725 N 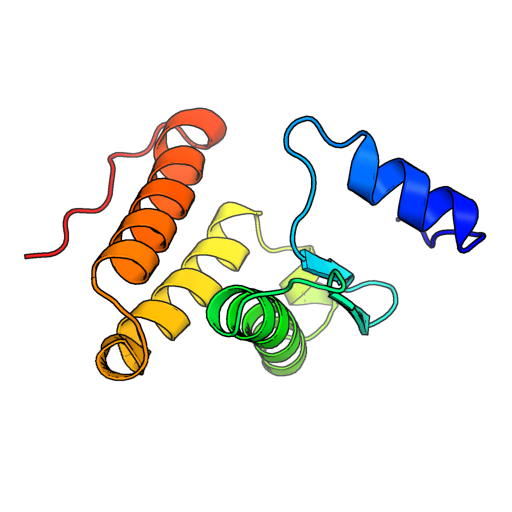N . LEU A 1 89 ? -10.145 -3.189 9.118 1.00 97.19 89 LEU A N 1
ATOM 726 C CA . LEU A 1 89 ? -10.360 -4.293 8.179 1.00 97.19 89 LEU A CA 1
ATOM 727 C C . LEU A 1 89 ? -11.446 -3.969 7.151 1.00 97.19 89 LEU A C 1
ATOM 729 O O . LEU A 1 89 ? -11.302 -4.318 5.977 1.00 97.19 89 LEU A O 1
ATOM 733 N N . LYS A 1 90 ? -12.525 -3.307 7.583 1.00 96.38 90 LYS A N 1
ATOM 734 C CA . LYS A 1 90 ? -13.595 -2.861 6.692 1.00 96.38 90 LYS A CA 1
ATOM 735 C C . LYS A 1 90 ? -13.087 -1.792 5.728 1.00 96.38 90 LYS A C 1
ATOM 737 O O . LYS A 1 90 ? -13.296 -1.939 4.531 1.00 96.38 90 LYS A O 1
ATOM 742 N N . ASP A 1 91 ? -12.369 -0.789 6.219 1.00 95.50 91 ASP A N 1
ATOM 743 C CA . ASP A 1 91 ? -11.805 0.277 5.388 1.00 95.50 91 ASP A CA 1
ATOM 744 C C . ASP A 1 91 ? -10.803 -0.283 4.367 1.00 95.50 91 ASP A C 1
ATOM 746 O O . ASP A 1 91 ? -10.813 0.107 3.199 1.00 95.50 91 ASP A O 1
ATOM 750 N N . SER A 1 92 ? -9.988 -1.266 4.766 1.00 96.25 92 SER A N 1
ATOM 751 C CA . SER A 1 92 ? -9.083 -1.979 3.858 1.00 96.25 92 SER A CA 1
ATOM 752 C C . SER A 1 92 ? -9.836 -2.766 2.775 1.00 96.25 92 SER A C 1
ATOM 754 O O . SER A 1 92 ? -9.449 -2.730 1.603 1.00 96.25 92 SER A O 1
ATOM 756 N N . LEU A 1 93 ? -10.928 -3.451 3.137 1.00 97.38 93 LEU A N 1
ATOM 757 C CA . LEU A 1 93 ? -11.790 -4.163 2.188 1.00 97.38 93 LEU A CA 1
ATOM 758 C C . LEU A 1 93 ? -12.498 -3.200 1.223 1.00 97.38 93 LEU A C 1
ATOM 760 O O . LEU A 1 93 ? -12.536 -3.452 0.018 1.00 97.38 93 LEU A O 1
ATOM 764 N N . ASP A 1 94 ? -13.033 -2.095 1.735 1.00 96.69 94 ASP A N 1
ATOM 765 C CA . ASP A 1 94 ? -13.707 -1.074 0.936 1.00 96.69 94 ASP A CA 1
ATOM 766 C C . ASP A 1 94 ? -12.727 -0.425 -0.050 1.00 96.69 94 ASP A C 1
ATOM 768 O O . ASP A 1 94 ? -13.062 -0.235 -1.220 1.00 96.69 94 ASP A O 1
ATOM 772 N N . TYR A 1 95 ? -11.487 -0.167 0.380 1.00 95.50 95 TYR A N 1
ATOM 773 C CA . TYR A 1 95 ? -10.435 0.376 -0.476 1.00 95.50 95 TYR A CA 1
ATOM 774 C C . TYR A 1 95 ? -10.114 -0.539 -1.665 1.00 95.50 95 TYR A C 1
ATOM 776 O O . TYR A 1 95 ? -10.156 -0.085 -2.813 1.00 95.50 95 TYR A O 1
ATOM 784 N N . ILE A 1 96 ? -9.842 -1.831 -1.429 1.00 97.19 96 ILE A N 1
ATOM 785 C CA . ILE A 1 96 ? -9.536 -2.754 -2.532 1.00 97.19 96 ILE A CA 1
ATOM 786 C C . ILE A 1 96 ? -10.757 -2.979 -3.428 1.00 97.19 96 ILE A C 1
ATOM 788 O O . ILE A 1 96 ? -10.618 -3.079 -4.647 1.00 97.19 96 ILE A O 1
ATOM 792 N N . ASN A 1 97 ? -11.964 -3.006 -2.855 1.00 97.81 97 ASN A N 1
ATOM 793 C CA . ASN A 1 97 ? -13.194 -3.138 -3.625 1.00 97.81 97 ASN A CA 1
ATOM 794 C C . ASN A 1 97 ? -13.428 -1.938 -4.531 1.00 97.81 97 ASN A C 1
ATOM 796 O O . ASN A 1 97 ? -13.761 -2.148 -5.692 1.00 97.81 97 ASN A O 1
ATOM 800 N N . ARG A 1 98 ? -13.161 -0.720 -4.052 1.00 96.19 98 ARG A N 1
ATOM 801 C CA . ARG A 1 98 ? -13.220 0.490 -4.872 1.00 96.19 98 ARG A CA 1
ATOM 802 C C . ARG A 1 98 ? -12.304 0.391 -6.089 1.00 96.19 98 ARG A C 1
ATOM 804 O O . ARG A 1 98 ? -12.762 0.623 -7.200 1.00 96.19 98 ARG A O 1
ATOM 811 N N . ILE A 1 99 ? -11.046 -0.021 -5.907 1.00 95.88 99 ILE A N 1
ATOM 812 C CA . ILE A 1 99 ? -10.110 -0.217 -7.031 1.00 95.88 99 ILE A CA 1
ATOM 813 C C . ILE A 1 99 ? -10.662 -1.270 -7.997 1.00 95.88 99 ILE A C 1
ATOM 815 O O . ILE A 1 99 ? -10.749 -1.033 -9.200 1.00 95.88 99 ILE A O 1
ATOM 819 N N . ARG A 1 100 ? -11.083 -2.428 -7.478 1.00 97.56 100 ARG A N 1
ATOM 820 C CA . ARG A 1 100 ? -11.632 -3.524 -8.290 1.00 97.56 100 ARG A CA 1
ATOM 821 C C . ARG A 1 100 ? -12.823 -3.081 -9.133 1.00 97.56 100 ARG A C 1
ATOM 823 O O . ARG A 1 100 ? -12.877 -3.434 -10.307 1.00 97.56 100 ARG A O 1
ATOM 830 N N . THR A 1 101 ? -13.765 -2.345 -8.551 1.00 97.00 101 THR A N 1
ATOM 831 C CA . THR A 1 101 ? -15.005 -1.957 -9.229 1.00 97.00 101 THR A CA 1
ATOM 832 C C . THR A 1 101 ? -14.814 -0.740 -10.126 1.00 97.00 101 THR A C 1
ATOM 834 O O . THR A 1 101 ? -15.221 -0.782 -11.282 1.00 97.00 101 THR A O 1
ATOM 837 N N . GLU A 1 102 ? -14.199 0.331 -9.622 1.00 95.44 102 GLU A N 1
ATOM 838 C CA . GLU A 1 102 ? -14.127 1.621 -10.323 1.00 95.44 102 GLU A CA 1
ATOM 839 C C . GLU A 1 102 ? -13.033 1.652 -11.393 1.00 95.44 102 GLU A C 1
ATOM 841 O O . GLU A 1 102 ? -13.231 2.257 -12.442 1.00 95.44 102 GLU A O 1
ATOM 846 N N . GLU A 1 103 ? -11.891 1.001 -11.153 1.00 94.25 103 GLU A N 1
ATOM 847 C CA . GLU A 1 103 ? -10.743 1.053 -12.071 1.00 94.25 103 GLU A CA 1
ATOM 848 C C . GLU A 1 103 ? -10.658 -0.184 -12.978 1.00 94.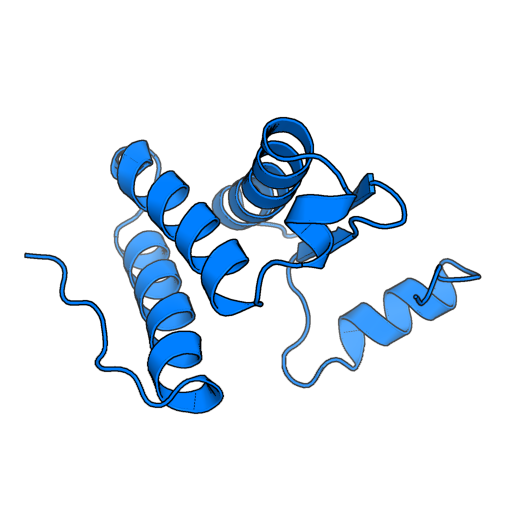25 103 GLU A C 1
ATOM 850 O O . GLU A 1 103 ? -10.111 -0.099 -14.075 1.00 94.25 103 GLU A O 1
ATOM 855 N N . TYR A 1 104 ? -11.214 -1.324 -12.551 1.00 95.69 104 TYR A N 1
ATOM 856 C CA . TYR A 1 104 ? -11.071 -2.605 -13.259 1.00 95.69 104 TYR A CA 1
ATOM 857 C C . TYR A 1 104 ? -12.401 -3.279 -13.640 1.00 95.69 104 TYR A C 1
ATOM 859 O O . TYR A 1 104 ? -12.378 -4.329 -14.281 1.00 95.69 104 TYR A O 1
ATOM 867 N N . GLY A 1 105 ? -13.563 -2.724 -13.266 1.00 96.31 105 GLY A N 1
ATOM 868 C CA . GLY A 1 105 ? -14.877 -3.286 -13.622 1.00 96.31 105 GLY A CA 1
ATOM 869 C C . GLY A 1 105 ? -15.159 -4.686 -13.051 1.00 96.31 105 GLY A C 1
ATOM 870 O O . GLY A 1 105 ? -16.000 -5.420 -13.569 1.00 96.31 105 GLY A O 1
ATOM 871 N N . LEU A 1 106 ? -14.443 -5.090 -12.000 1.00 97.12 106 LEU A N 1
ATOM 872 C CA . LEU A 1 106 ? -14.564 -6.399 -11.363 1.00 97.12 106 LEU A CA 1
ATOM 873 C C . LEU A 1 106 ? -15.618 -6.391 -10.253 1.00 97.12 106 LEU A C 1
ATOM 875 O O . LEU A 1 106 ? -15.934 -5.363 -9.662 1.00 97.12 106 LEU A O 1
ATOM 879 N N . LYS A 1 107 ? -16.109 -7.582 -9.893 1.00 96.00 107 LYS A N 1
ATOM 880 C CA . LYS A 1 107 ? -16.990 -7.751 -8.729 1.00 96.00 107 LYS A CA 1
ATOM 881 C C . LYS A 1 107 ? -16.234 -7.498 -7.411 1.00 96.00 107 LYS A C 1
ATOM 883 O O . LYS A 1 107 ? -15.059 -7.894 -7.307 1.00 96.00 107 LYS A O 1
ATOM 888 N N . PRO A 1 108 ? -16.895 -6.916 -6.393 1.00 96.81 108 PRO A N 1
ATOM 889 C CA . PRO A 1 108 ? -16.306 -6.750 -5.071 1.00 96.81 108 PRO A CA 1
ATOM 890 C C . PRO A 1 108 ? -16.017 -8.109 -4.424 1.00 96.81 108 PRO A C 1
ATOM 892 O O . PRO A 1 108 ? -16.696 -9.107 -4.676 1.00 96.81 108 PRO A O 1
ATOM 895 N N . LEU A 1 109 ? -14.988 -8.142 -3.589 1.00 95.44 109 LEU A N 1
ATOM 896 C CA . LEU A 1 109 ? -14.681 -9.244 -2.692 1.00 95.44 109 LEU A 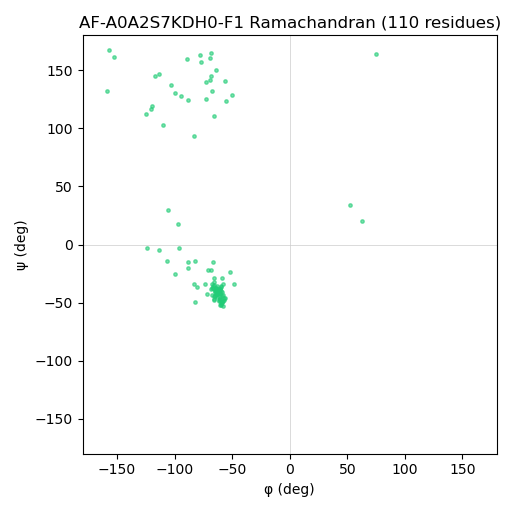CA 1
ATOM 897 C C . LEU A 1 109 ? -15.692 -9.261 -1.547 1.00 95.44 109 LEU A C 1
ATOM 899 O O . LEU A 1 109 ? -16.040 -8.217 -0.993 1.00 95.44 109 LEU A O 1
ATOM 903 N N . ILE A 1 110 ? -16.116 -10.466 -1.176 1.00 91.94 110 ILE A N 1
ATOM 904 C CA . ILE A 1 110 ? -16.994 -10.723 -0.037 1.00 91.94 110 ILE A CA 1
ATOM 905 C C . ILE A 1 110 ? -16.228 -11.644 0.908 1.00 91.94 110 ILE A C 1
ATOM 907 O O . ILE A 1 110 ? -15.891 -12.769 0.534 1.00 91.94 110 ILE A O 1
ATOM 911 N N . ILE A 1 111 ? -15.935 -11.159 2.113 1.00 83.88 111 ILE A N 1
ATOM 912 C CA . ILE A 1 111 ? -15.356 -11.975 3.182 1.00 83.88 111 ILE A CA 1
ATOM 913 C C . ILE A 1 111 ? -16.526 -12.593 3.955 1.00 83.88 111 ILE A C 1
ATOM 915 O O . ILE A 1 111 ? -17.420 -11.864 4.383 1.00 83.88 111 ILE A O 1
ATOM 919 N N . LYS A 1 112 ? -16.543 -13.924 4.063 1.00 65.38 112 LYS A N 1
ATOM 920 C CA . LYS A 1 112 ? -17.520 -14.677 4.862 1.00 65.38 112 LYS A CA 1
ATOM 921 C C . LYS A 1 112 ? -17.017 -14.881 6.283 1.00 65.38 112 LYS A C 1
ATOM 923 O O . LYS A 1 112 ? -15.784 -15.036 6.436 1.00 65.38 112 LYS A O 1
#

Sequence (112 aa):
MDQFKSFGELILFMKTSKTPKVGMFHAGTQQMILNKNCTEIVAFHELCHLKHFEEVGEIAYQGFSRLDKEMYVWKQILSNRGKWTKAELKDSLDYINRIRTEEYGLKPLIIK

Foldseek 3Di:
DDPPPDPVSVVCCQCPPPDRDQWDQDLVVRDTGHDPPRDPLRVLLRVQLSVVCVVQDDVVSVVDDPLVSLVSSLVVCVVVVVVDDPVSNVVSQVVSQCCCCVVPVHHGDDDD

Solvent-accessible surface area (backbone atoms only — not comparable to full-atom values): 6736 Å² total; per-residue (Å²): 132,88,72,68,89,43,74,67,54,47,54,47,54,39,63,69,37,100,65,61,55,66,52,42,55,40,80,93,76,72,42,77,48,71,49,100,83,53,50,69,69,51,56,51,43,33,48,38,50,50,51,50,33,70,76,58,32,68,73,54,47,69,70,47,52,71,66,56,56,51,52,52,32,50,50,55,50,61,75,47,43,92,81,51,53,73,65,59,51,48,53,52,51,51,52,54,27,47,47,33,38,77,77,64,73,40,80,66,83,80,87,131

Nearest PDB structures (foldseek):
  2oxo-assembly1_A  TM=3.238E-01  e=5.360E+00  Bacteriophage sp.
  5nj6-assembly1_A  TM=1.953E-01  e=6.796E+00  Homo sapiens
  4ex4-assembly1_A  TM=2.539E-01  e=9.703E+00  Mycobacterium leprae Br4923

Organism: NCBI:txid551459

Secondary structure (DSSP, 8-state):
----SSHHHHHHHHHHSSS--SEEEETTTTEEEE-TT--HHHHHHHHHHHHHHHHHHHHHHHHS-HHHHHHHHHHHHHHT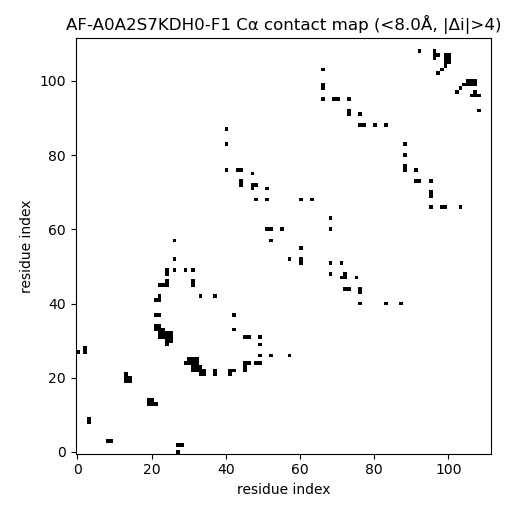GGGS-HHHHHHHHHHHHHIIIIIT-PPPP---

pLDDT: mean 90.98, std 10.01, range [44.84, 98.56]